Protein AF-A0A016SXH5-F1 (afdb_monomer_lite)

Structure (mmCIF, N/CA/C/O backbone):
data_AF-A0A016SXH5-F1
#
_entry.id   AF-A0A016SXH5-F1
#
loop_
_atom_site.group_PDB
_atom_site.id
_atom_site.type_symbol
_atom_site.label_atom_id
_atom_site.label_alt_id
_atom_site.label_comp_id
_atom_site.label_asym_id
_atom_site.label_entity_id
_atom_site.label_seq_id
_atom_site.pdbx_PDB_ins_code
_atom_site.Cartn_x
_atom_site.Cartn_y
_atom_site.Cartn_z
_atom_site.occupancy
_atom_site.B_iso_or_equiv
_atom_site.auth_seq_id
_atom_site.auth_comp_id
_atom_site.auth_asym_id
_atom_site.auth_atom_id
_atom_site.pdbx_PDB_model_num
ATOM 1 N N . MET A 1 1 ? -39.823 42.880 -5.222 1.00 51.50 1 MET A N 1
ATOM 2 C CA . MET A 1 1 ? -39.124 42.089 -6.255 1.00 51.50 1 MET A CA 1
ATOM 3 C C . MET A 1 1 ? -37.707 42.621 -6.318 1.00 51.50 1 MET A C 1
ATOM 5 O O . MET A 1 1 ? -37.502 43.706 -6.840 1.00 51.50 1 MET A O 1
ATOM 9 N N . VAL A 1 2 ? -36.783 41.955 -5.628 1.00 48.25 2 VAL A N 1
ATOM 10 C CA . VAL A 1 2 ? -35.415 42.443 -5.416 1.00 48.25 2 VAL A CA 1
ATOM 11 C C . VAL A 1 2 ? -34.503 41.554 -6.254 1.00 48.25 2 VAL A C 1
ATOM 13 O O . VAL A 1 2 ? -34.402 40.357 -5.997 1.00 48.25 2 VAL A O 1
ATOM 16 N N . LEU A 1 3 ? -33.955 42.125 -7.325 1.00 51.50 3 LEU A N 1
ATOM 17 C CA . LEU A 1 3 ? -32.991 41.490 -8.219 1.00 51.50 3 LEU A CA 1
ATOM 18 C C . LEU A 1 3 ? -31.615 41.554 -7.555 1.00 51.50 3 LEU A C 1
ATOM 20 O O . LEU A 1 3 ? -31.036 42.632 -7.456 1.00 51.50 3 LEU A O 1
ATOM 24 N N . SER A 1 4 ? -31.106 40.406 -7.119 1.00 52.72 4 SER A N 1
ATOM 25 C CA . SER A 1 4 ? -29.731 40.265 -6.640 1.00 52.72 4 SER A CA 1
ATOM 26 C C . SER A 1 4 ? -28.987 39.317 -7.574 1.00 52.72 4 SER A C 1
ATOM 28 O O . SER A 1 4 ? -29.157 38.102 -7.520 1.00 52.72 4 SER A O 1
ATOM 30 N N . THR A 1 5 ? -28.186 39.893 -8.464 1.00 68.25 5 THR A N 1
ATOM 31 C CA . THR A 1 5 ? -27.152 39.199 -9.238 1.00 68.25 5 THR A CA 1
ATOM 32 C C . THR A 1 5 ? -25.987 38.803 -8.323 1.00 68.25 5 THR A C 1
ATOM 34 O O . THR A 1 5 ? -25.584 39.628 -7.499 1.00 68.25 5 THR A O 1
ATOM 37 N N . PRO A 1 6 ? -25.398 37.603 -8.458 1.00 66.19 6 PRO A N 1
ATOM 38 C CA . PRO A 1 6 ? -24.152 37.270 -7.775 1.00 66.19 6 PRO A CA 1
ATOM 39 C C . PRO A 1 6 ? -22.923 37.851 -8.509 1.00 66.19 6 PRO A C 1
ATOM 41 O O . PRO A 1 6 ? -22.950 37.978 -9.735 1.00 66.19 6 PRO A O 1
ATOM 44 N N . PRO A 1 7 ? -21.843 38.199 -7.783 1.00 57.19 7 PRO A N 1
ATOM 45 C CA . PRO A 1 7 ? -20.622 38.747 -8.365 1.00 57.19 7 PRO A CA 1
ATOM 46 C C . PRO A 1 7 ? -19.736 37.670 -9.009 1.00 57.19 7 PRO A C 1
ATOM 48 O O . PRO A 1 7 ? -19.531 36.585 -8.462 1.00 57.19 7 PRO A O 1
ATOM 51 N N . THR A 1 8 ? -19.179 38.024 -10.166 1.00 53.69 8 THR A N 1
ATOM 52 C CA . THR A 1 8 ? -18.121 37.320 -10.897 1.00 53.69 8 THR A CA 1
ATOM 53 C C . THR A 1 8 ? -16.857 37.232 -10.03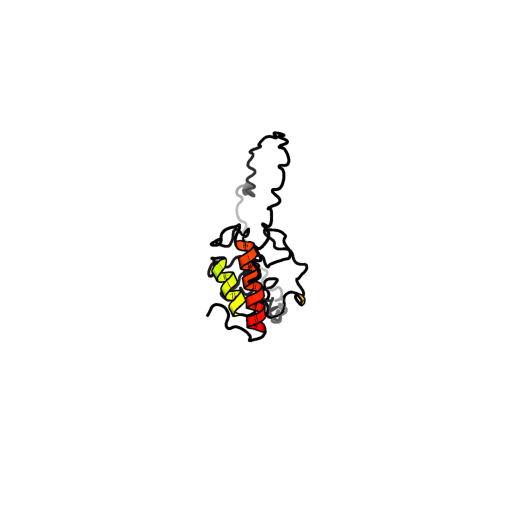8 1.00 53.69 8 THR A C 1
ATOM 55 O O . THR A 1 8 ? -16.232 38.247 -9.743 1.00 53.69 8 THR A O 1
ATOM 58 N N . GLY A 1 9 ? -16.493 36.021 -9.615 1.00 41.69 9 GLY A N 1
ATOM 59 C CA . GLY A 1 9 ? -15.219 35.741 -8.956 1.00 41.69 9 GLY A CA 1
ATOM 60 C C . GLY A 1 9 ? -14.122 35.551 -9.996 1.00 41.69 9 GLY A C 1
ATOM 61 O O . GLY A 1 9 ? -14.139 34.580 -10.751 1.00 41.69 9 GLY A O 1
ATOM 62 N N . GLU A 1 10 ? -13.200 36.503 -10.051 1.00 43.38 10 GLU A N 1
ATOM 63 C CA . GLU A 1 10 ? -12.081 36.529 -10.985 1.00 43.38 10 GLU A CA 1
ATOM 64 C C . GLU A 1 10 ? -10.983 35.531 -10.587 1.00 43.38 10 GLU A C 1
ATOM 66 O O . GLU A 1 10 ? -10.665 35.340 -9.413 1.00 43.38 10 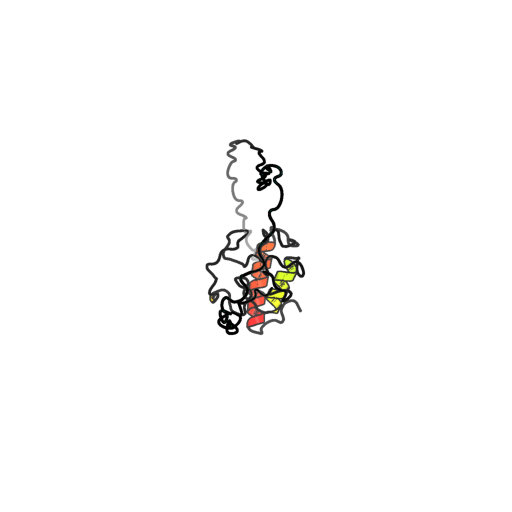GLU A O 1
ATOM 71 N N . ILE A 1 11 ? -10.419 34.878 -11.600 1.00 59.19 11 ILE A N 1
ATOM 72 C CA . ILE A 1 11 ? -9.350 33.883 -11.514 1.00 59.19 11 ILE A CA 1
ATOM 73 C C . ILE A 1 11 ? -8.006 34.620 -11.412 1.00 59.19 11 ILE A C 1
ATOM 75 O O . ILE A 1 11 ? -7.669 35.356 -12.342 1.00 59.19 11 ILE A O 1
ATOM 79 N N . PRO A 1 12 ? -7.172 34.404 -10.380 1.00 46.31 12 PRO A N 1
ATOM 80 C CA . PRO A 1 12 ? -5.782 34.829 -10.448 1.00 46.31 12 PRO A CA 1
ATOM 81 C C . PRO A 1 12 ? -4.945 33.787 -11.205 1.00 46.31 12 PRO A C 1
ATOM 83 O O . PRO A 1 12 ? -4.484 32.787 -10.654 1.00 46.31 12 PRO A O 1
ATOM 86 N N . SER A 1 13 ? -4.737 34.059 -12.494 1.00 42.94 13 SER A N 1
ATOM 87 C CA . SER A 1 13 ? -3.704 33.445 -13.331 1.00 42.94 13 SER A CA 1
ATOM 88 C C . SER A 1 13 ? -2.316 33.769 -12.772 1.00 42.94 13 SER A C 1
ATOM 90 O O . SER A 1 13 ? -1.961 34.933 -12.591 1.00 42.94 13 SER A O 1
ATOM 92 N N . SER A 1 14 ? -1.516 32.740 -12.495 1.00 49.44 14 SER A N 1
ATOM 93 C CA . SER A 1 14 ? -0.119 32.892 -12.077 1.00 49.44 14 SER A CA 1
ATOM 94 C C . SER A 1 14 ? 0.759 33.361 -13.246 1.00 49.44 14 SER A C 1
ATOM 96 O O . SER A 1 14 ? 0.662 32.780 -14.329 1.00 49.44 14 SER A O 1
ATOM 98 N N . PRO A 1 15 ? 1.649 34.353 -13.063 1.00 48.19 15 PRO A N 1
ATOM 99 C CA . PRO A 1 15 ? 2.659 34.663 -14.060 1.00 48.19 15 PRO A CA 1
ATOM 100 C C . PRO A 1 15 ? 3.836 33.680 -14.006 1.00 48.19 15 PRO A C 1
ATOM 102 O O . PRO A 1 15 ? 4.356 33.304 -12.956 1.00 48.19 15 PRO A O 1
ATOM 105 N N . THR A 1 16 ? 4.222 33.299 -15.215 1.00 42.91 16 THR A N 1
ATOM 106 C CA . THR A 1 16 ? 5.361 32.497 -15.655 1.00 42.91 16 THR A CA 1
ATOM 107 C C . THR A 1 16 ? 6.682 32.914 -15.010 1.00 42.91 16 THR A C 1
ATOM 109 O O . THR A 1 16 ? 7.024 34.097 -15.025 1.00 42.91 16 THR A O 1
ATOM 112 N N . SER A 1 17 ? 7.464 31.944 -14.527 1.00 40.88 17 SER A N 1
ATOM 113 C CA . SER A 1 17 ? 8.868 32.163 -14.172 1.00 40.88 17 SER A CA 1
ATOM 114 C C . SER A 1 17 ? 9.781 31.529 -15.214 1.00 40.88 17 SER A C 1
ATOM 116 O O . SER A 1 17 ? 9.589 30.387 -15.633 1.00 40.88 17 SER A O 1
ATOM 118 N N . SER A 1 18 ? 10.718 32.351 -15.662 1.00 44.09 18 SER A N 1
ATOM 119 C CA . SER A 1 18 ? 11.542 32.190 -16.844 1.00 44.09 18 SER A CA 1
ATOM 120 C C . SER A 1 18 ? 12.550 31.051 -16.751 1.00 44.09 18 SER A C 1
ATOM 122 O O . SER A 1 18 ? 13.153 30.777 -15.716 1.00 44.09 18 SER A O 1
ATOM 124 N N . VAL A 1 19 ? 12.741 30.448 -17.919 1.00 40.69 19 VAL A N 1
ATOM 125 C CA . VAL A 1 19 ? 13.765 29.478 -18.291 1.00 40.69 19 VAL A CA 1
ATOM 126 C C . VAL A 1 19 ? 15.162 30.034 -18.009 1.00 40.69 19 VAL A C 1
ATOM 128 O O . VAL A 1 19 ? 15.508 31.119 -18.473 1.00 40.69 19 VAL A O 1
ATOM 131 N N . VAL A 1 20 ? 15.980 29.249 -17.309 1.00 38.22 20 VAL A N 1
ATOM 132 C CA . VAL A 1 20 ? 17.440 29.354 -17.358 1.00 38.22 20 VAL A CA 1
ATOM 133 C C . VAL A 1 20 ? 17.957 27.996 -17.826 1.00 38.22 20 VAL A C 1
ATOM 135 O O . VAL A 1 20 ? 17.932 27.018 -17.081 1.00 38.22 20 VAL A O 1
ATOM 138 N N . GLU A 1 21 ? 18.365 27.935 -19.093 1.00 37.25 21 GLU A N 1
ATOM 139 C CA . GLU A 1 21 ? 19.144 26.831 -19.651 1.00 37.25 21 GLU A CA 1
ATOM 140 C C . GLU A 1 21 ? 20.569 26.864 -19.094 1.00 37.25 21 GLU A C 1
ATOM 142 O O . GLU A 1 21 ? 21.238 27.896 -19.158 1.00 37.25 21 GLU A O 1
ATOM 147 N N . VAL A 1 22 ? 21.064 25.713 -18.634 1.00 39.34 22 VAL A N 1
ATOM 148 C CA . VAL A 1 22 ? 22.502 25.415 -18.603 1.00 39.34 22 VAL A CA 1
ATOM 149 C C . VAL A 1 22 ? 22.702 23.949 -19.024 1.00 39.34 22 VAL A C 1
ATOM 151 O O . VAL A 1 22 ? 22.090 23.064 -18.419 1.00 39.34 22 VAL A O 1
ATOM 154 N N . PRO A 1 23 ? 23.540 23.660 -20.038 1.00 44.19 23 PRO A N 1
ATOM 155 C CA . PRO A 1 23 ? 23.737 22.317 -20.575 1.00 44.19 23 PRO A CA 1
ATOM 156 C C . PRO A 1 23 ? 24.911 21.615 -19.883 1.00 44.19 23 PRO A C 1
ATOM 158 O O . PRO A 1 23 ? 26.017 22.148 -19.871 1.00 44.19 23 PRO A O 1
ATOM 161 N N . VAL A 1 24 ? 24.724 20.393 -19.369 1.00 36.94 24 VAL A N 1
ATOM 162 C CA . VAL A 1 24 ? 25.848 19.553 -18.909 1.00 36.94 24 VAL A CA 1
ATOM 163 C C . VAL A 1 24 ? 25.610 18.070 -19.220 1.00 36.94 24 VAL A C 1
ATOM 165 O O . VAL A 1 24 ? 24.906 17.353 -18.520 1.00 36.94 24 VAL A O 1
ATOM 168 N N . GLN A 1 25 ? 26.201 17.671 -20.345 1.00 35.81 25 GLN A N 1
ATOM 169 C CA . GLN A 1 25 ? 27.018 16.478 -20.608 1.00 35.81 25 GLN A CA 1
ATOM 170 C C . GLN A 1 25 ? 26.711 15.134 -19.909 1.00 35.81 25 GLN A C 1
ATOM 172 O O . GLN A 1 25 ? 26.811 14.952 -18.699 1.00 35.81 25 GLN A O 1
ATOM 177 N N . ARG A 1 26 ? 26.492 14.146 -20.783 1.00 43.47 26 ARG A N 1
ATOM 178 C CA . ARG A 1 26 ? 26.492 12.691 -20.585 1.00 43.47 26 ARG A CA 1
ATOM 179 C C . ARG A 1 26 ? 27.876 12.188 -20.139 1.00 43.47 26 ARG A C 1
ATOM 181 O O . ARG A 1 26 ? 28.879 12.640 -20.689 1.00 43.47 26 ARG A O 1
ATOM 188 N N . PRO A 1 27 ? 27.928 11.175 -19.262 1.00 42.69 27 PRO A N 1
ATOM 189 C CA . PRO A 1 27 ? 28.852 10.075 -19.509 1.00 42.69 27 PRO A CA 1
ATOM 190 C C . PRO A 1 27 ? 28.199 8.706 -19.286 1.00 42.69 27 PRO A C 1
ATOM 192 O O . PRO A 1 27 ? 27.733 8.340 -18.210 1.00 42.69 27 PRO A O 1
ATOM 195 N N . GLU A 1 28 ? 28.199 7.952 -20.372 1.00 40.28 28 GLU A N 1
ATOM 196 C CA . GLU A 1 28 ? 28.442 6.518 -20.408 1.00 40.28 28 GLU A CA 1
ATOM 197 C C . GLU A 1 28 ? 29.743 6.161 -19.662 1.00 40.28 28 GLU A C 1
ATOM 199 O O . GLU A 1 28 ? 30.777 6.746 -19.950 1.00 40.28 28 GLU A O 1
ATOM 204 N N . ASP A 1 29 ? 29.703 5.230 -18.702 1.00 33.75 29 ASP A N 1
ATOM 205 C CA . ASP A 1 29 ? 30.565 4.043 -18.746 1.00 33.75 29 ASP A CA 1
ATOM 206 C C . ASP A 1 29 ? 30.148 2.974 -17.719 1.00 33.75 29 ASP A C 1
ATOM 208 O O . ASP A 1 29 ? 29.612 3.216 -16.636 1.00 33.75 29 ASP A O 1
ATOM 212 N N . ARG A 1 30 ? 30.373 1.748 -18.161 1.00 38.62 30 ARG A N 1
ATOM 213 C CA . ARG A 1 30 ? 29.921 0.448 -17.699 1.00 38.62 30 ARG A CA 1
ATOM 214 C C . ARG A 1 30 ? 30.994 -0.161 -16.799 1.00 38.62 30 ARG A C 1
ATOM 216 O O . ARG A 1 30 ? 32.019 -0.613 -17.287 1.00 38.62 30 ARG A O 1
ATOM 223 N N . ALA A 1 31 ? 30.713 -0.323 -15.508 1.00 31.62 31 ALA A N 1
ATOM 224 C CA . ALA A 1 31 ? 31.566 -1.112 -14.615 1.00 31.62 31 ALA A CA 1
ATOM 225 C C . ALA A 1 31 ? 30.830 -2.353 -14.090 1.00 31.62 31 ALA A C 1
ATOM 227 O O . ALA A 1 31 ? 30.236 -2.365 -13.012 1.00 31.62 31 ALA A O 1
ATOM 228 N N . VAL A 1 32 ? 30.905 -3.426 -14.880 1.00 36.69 32 VAL A N 1
ATOM 229 C CA . VAL A 1 32 ? 30.616 -4.802 -14.462 1.00 36.69 32 VAL A CA 1
ATOM 230 C C . VAL A 1 32 ? 31.741 -5.258 -13.529 1.00 36.69 32 VAL A C 1
ATOM 232 O O . VAL A 1 32 ? 32.891 -5.354 -13.947 1.00 36.69 32 VAL A O 1
ATOM 235 N N . ARG A 1 33 ? 31.425 -5.564 -12.266 1.00 37.31 33 ARG A N 1
ATOM 236 C CA . ARG A 1 33 ? 32.340 -6.272 -11.355 1.00 37.31 33 ARG A CA 1
ATOM 237 C C . ARG A 1 33 ? 31.970 -7.752 -11.312 1.00 37.31 33 ARG A C 1
ATOM 239 O O . ARG A 1 33 ? 31.124 -8.170 -10.531 1.00 37.31 33 ARG A O 1
ATOM 246 N N . THR A 1 34 ? 32.614 -8.538 -12.166 1.00 33.97 34 THR A N 1
ATOM 247 C CA . THR A 1 34 ? 32.670 -10.005 -12.083 1.00 33.97 34 THR A CA 1
ATOM 248 C C . THR A 1 34 ? 33.834 -10.421 -11.187 1.00 33.97 34 THR A C 1
ATOM 250 O O . THR A 1 34 ? 34.965 -9.991 -11.405 1.00 33.97 34 THR A O 1
ATOM 253 N N . SER A 1 35 ? 33.555 -11.247 -10.178 1.00 34.59 35 SER A N 1
ATOM 254 C CA . SER A 1 35 ? 34.531 -11.707 -9.188 1.00 34.59 35 SER A CA 1
ATOM 255 C C . SER A 1 35 ? 35.180 -13.038 -9.591 1.00 34.59 35 SER A C 1
ATOM 257 O O . SER A 1 35 ? 34.484 -14.004 -9.885 1.00 34.59 35 SER A O 1
ATOM 259 N N . ALA A 1 36 ? 36.517 -13.027 -9.554 1.00 34.41 36 ALA A N 1
ATOM 260 C CA . ALA A 1 36 ? 37.469 -14.107 -9.267 1.00 34.41 36 ALA A CA 1
ATOM 261 C C . ALA A 1 36 ? 37.442 -15.409 -10.101 1.00 34.41 36 ALA A C 1
ATOM 263 O O . ALA A 1 36 ? 36.740 -16.373 -9.799 1.00 34.41 36 ALA A O 1
ATOM 264 N N . LYS A 1 37 ? 38.363 -15.472 -11.077 1.00 37.53 37 LYS A N 1
ATOM 265 C CA . LYS A 1 37 ? 38.901 -16.712 -11.656 1.00 37.53 37 LYS A CA 1
ATOM 266 C C . LYS A 1 37 ? 39.914 -17.360 -10.704 1.00 37.53 37 LYS A C 1
ATOM 268 O O . LYS A 1 37 ? 40.788 -16.691 -10.161 1.00 37.53 37 LYS A O 1
ATOM 273 N N . GLN A 1 38 ? 39.777 -18.675 -10.578 1.00 39.41 38 GLN A N 1
ATOM 274 C CA . GLN A 1 38 ? 40.662 -19.625 -9.910 1.00 39.41 38 GLN A CA 1
ATOM 275 C C . GLN A 1 38 ? 42.077 -19.593 -10.504 1.00 39.41 38 GLN A C 1
ATOM 277 O O . GLN A 1 38 ? 42.232 -19.588 -11.727 1.00 39.41 38 GLN A O 1
ATOM 282 N N . GLN A 1 39 ? 43.096 -19.617 -9.642 1.00 36.94 39 GLN A N 1
ATOM 283 C CA . GLN A 1 39 ? 44.492 -19.756 -10.045 1.00 36.94 39 GLN A CA 1
ATOM 284 C C . GLN A 1 39 ? 45.013 -21.156 -9.706 1.00 36.94 39 GLN A C 1
ATOM 286 O O . GLN A 1 39 ? 44.978 -21.613 -8.566 1.00 36.94 39 GLN A O 1
ATOM 291 N N . LEU A 1 40 ? 45.454 -21.806 -10.778 1.00 37.12 40 LEU A N 1
ATOM 292 C CA . LEU A 1 40 ? 46.088 -23.107 -10.911 1.00 37.12 40 LEU A CA 1
ATOM 293 C C . LEU A 1 40 ? 47.438 -23.131 -10.166 1.00 37.12 40 LEU A C 1
ATOM 295 O O . LEU A 1 40 ? 48.255 -22.233 -10.370 1.00 37.12 40 LEU A O 1
ATOM 299 N N . VAL A 1 41 ? 47.695 -24.161 -9.355 1.00 39.31 41 VAL A N 1
ATOM 300 C CA . VAL A 1 41 ? 49.019 -24.430 -8.765 1.00 39.31 41 VAL A CA 1
ATOM 301 C C . VAL A 1 41 ? 49.530 -25.762 -9.311 1.00 39.31 41 VAL A C 1
ATOM 303 O O . VAL A 1 41 ? 48.803 -26.754 -9.341 1.00 39.31 41 VAL A O 1
ATOM 306 N N . ALA A 1 42 ? 50.764 -25.737 -9.809 1.00 32.56 42 ALA A N 1
ATOM 307 C CA . ALA A 1 42 ? 51.436 -26.814 -10.521 1.00 32.56 42 ALA A CA 1
ATOM 308 C C . ALA A 1 42 ? 51.829 -28.005 -9.622 1.00 32.56 42 ALA A C 1
ATOM 310 O O . ALA A 1 42 ? 52.138 -27.841 -8.442 1.00 32.56 42 ALA A O 1
ATOM 311 N N . ARG A 1 43 ? 51.852 -29.197 -10.234 1.00 41.97 43 ARG A N 1
ATOM 312 C CA . ARG A 1 43 ? 52.409 -30.459 -9.712 1.00 41.97 43 ARG A CA 1
ATOM 313 C C . ARG A 1 43 ? 53.944 -30.456 -9.772 1.00 41.97 43 ARG A C 1
ATOM 315 O O . ARG A 1 43 ? 54.496 -29.912 -10.727 1.00 41.97 43 ARG A O 1
ATOM 322 N N . PRO A 1 44 ? 54.609 -31.185 -8.864 1.00 41.72 44 PRO A N 1
ATOM 323 C CA . PRO A 1 44 ? 55.853 -31.884 -9.174 1.00 41.72 44 PRO A CA 1
ATOM 324 C C . PRO A 1 44 ? 55.658 -33.411 -9.193 1.00 41.72 44 PRO A C 1
ATOM 326 O O . PRO A 1 44 ? 54.738 -33.951 -8.579 1.00 41.72 44 PRO A O 1
ATOM 329 N N . GLU A 1 45 ? 56.530 -34.069 -9.950 1.00 41.47 45 GLU A N 1
ATOM 330 C CA . GLU A 1 45 ? 56.465 -35.458 -10.415 1.00 41.47 45 GLU A CA 1
ATOM 331 C C . GLU A 1 45 ? 57.077 -36.490 -9.436 1.00 41.47 45 GLU A C 1
ATOM 333 O O . GLU A 1 45 ? 57.934 -36.167 -8.616 1.00 41.47 45 GLU A O 1
ATOM 338 N N . ASP A 1 46 ? 56.589 -37.726 -9.592 1.00 47.59 46 ASP A N 1
ATOM 339 C CA . ASP A 1 46 ? 57.035 -39.085 -9.227 1.00 47.59 46 ASP A CA 1
ATOM 340 C C . ASP A 1 46 ? 58.253 -39.377 -8.316 1.00 47.59 46 ASP A C 1
ATOM 342 O O . ASP A 1 46 ? 59.404 -39.055 -8.607 1.00 47.59 46 ASP A O 1
ATOM 346 N N . GLY A 1 47 ? 57.993 -40.207 -7.292 1.00 46.25 47 GLY A N 1
ATOM 347 C CA . GLY A 1 47 ? 58.971 -41.050 -6.591 1.00 46.25 47 GLY A CA 1
ATOM 348 C C . GLY A 1 47 ? 58.288 -42.289 -5.964 1.00 46.25 47 GLY A C 1
ATOM 349 O O . GLY A 1 47 ? 57.136 -42.185 -5.538 1.00 46.25 47 GLY A O 1
ATOM 350 N N . PRO A 1 48 ? 58.948 -43.468 -5.907 1.00 52.50 48 PRO A N 1
ATOM 351 C CA . PRO A 1 48 ? 58.294 -44.762 -5.657 1.00 52.50 48 PRO A CA 1
ATOM 352 C C . PRO A 1 48 ? 57.851 -44.966 -4.191 1.00 52.50 48 PRO A C 1
ATOM 354 O O . PRO A 1 48 ? 58.497 -44.443 -3.275 1.00 52.50 48 PRO A O 1
ATOM 357 N N . PRO A 1 49 ? 56.789 -45.760 -3.923 1.00 52.81 49 PRO A N 1
ATOM 358 C CA . PRO A 1 49 ? 56.243 -45.907 -2.580 1.00 52.81 49 PRO A CA 1
ATOM 359 C C . PRO A 1 49 ? 57.104 -46.857 -1.736 1.00 52.81 49 PRO A C 1
ATOM 361 O O . PRO A 1 49 ? 57.431 -47.967 -2.153 1.00 52.81 49 PRO A O 1
ATOM 364 N N . LYS A 1 50 ? 57.449 -46.437 -0.515 1.00 52.31 50 LYS A N 1
ATOM 365 C CA . LYS A 1 50 ? 58.042 -47.314 0.509 1.00 52.31 50 LYS A CA 1
ATOM 366 C C . LYS A 1 50 ? 56.920 -48.020 1.291 1.00 52.31 50 LYS A C 1
ATOM 368 O O . LYS A 1 50 ? 55.939 -47.358 1.631 1.00 52.31 50 LYS A O 1
ATOM 373 N N . PRO A 1 51 ? 57.039 -49.325 1.598 1.00 49.31 51 PRO A N 1
ATOM 374 C CA . PRO A 1 51 ? 56.014 -50.057 2.336 1.00 49.31 51 PRO A CA 1
ATOM 375 C C . PRO A 1 51 ? 55.953 -49.614 3.805 1.00 49.31 51 PRO A C 1
ATOM 377 O O . PRO A 1 51 ? 56.974 -49.360 4.443 1.00 49.31 51 PRO A O 1
ATOM 380 N N . ILE A 1 52 ? 54.730 -49.521 4.323 1.00 56.22 52 ILE A N 1
ATOM 381 C CA . ILE A 1 52 ? 54.401 -49.082 5.682 1.00 56.22 52 ILE A CA 1
ATOM 382 C C . ILE A 1 52 ? 54.544 -50.286 6.635 1.00 56.22 52 ILE A C 1
ATOM 384 O O . ILE A 1 52 ? 53.900 -51.308 6.390 1.00 56.22 52 ILE A O 1
ATOM 388 N N . PRO A 1 53 ? 55.338 -50.211 7.719 1.00 41.03 53 PRO A N 1
ATOM 389 C CA . PRO A 1 53 ? 55.353 -51.250 8.751 1.00 41.03 53 PRO A CA 1
ATOM 390 C C . PRO A 1 53 ? 54.033 -51.289 9.545 1.00 41.03 53 PRO A C 1
ATOM 392 O O . PRO A 1 53 ? 53.551 -50.259 10.012 1.00 41.03 53 PRO A O 1
ATOM 395 N N . LEU A 1 54 ? 53.466 -52.488 9.721 1.00 53.94 54 LEU A N 1
ATOM 396 C CA . LEU A 1 54 ? 52.144 -52.777 10.314 1.00 53.94 54 LEU A CA 1
ATOM 397 C C . LEU A 1 54 ? 52.092 -52.687 11.860 1.00 53.94 54 LEU A C 1
ATOM 399 O O . LEU A 1 54 ? 51.157 -53.176 12.490 1.00 53.94 54 LEU A O 1
ATOM 403 N N . GLU A 1 55 ? 53.057 -52.049 12.513 1.00 56.03 55 GLU A N 1
ATOM 404 C CA . GLU A 1 55 ? 53.162 -52.062 13.978 1.00 56.03 55 GLU A CA 1
ATOM 405 C C . GLU A 1 55 ? 52.995 -50.673 14.590 1.00 56.03 55 GLU A C 1
ATOM 407 O O . GLU A 1 55 ? 53.963 -50.004 14.946 1.00 56.03 55 GLU A O 1
ATOM 412 N N . ARG A 1 56 ? 51.733 -50.249 14.738 1.00 46.78 56 ARG A N 1
ATOM 413 C CA . ARG A 1 56 ? 51.249 -49.490 15.910 1.00 46.78 56 ARG A CA 1
ATOM 414 C C . ARG A 1 56 ? 49.737 -49.328 15.886 1.00 46.78 56 ARG A C 1
ATOM 416 O O . ARG A 1 56 ? 49.166 -48.248 15.789 1.00 46.78 56 ARG A O 1
ATOM 423 N N . GLN A 1 57 ? 49.088 -50.477 15.991 1.00 53.56 57 GLN A N 1
ATOM 424 C CA . GLN A 1 57 ? 47.771 -50.580 16.605 1.00 53.56 57 GLN A CA 1
ATOM 425 C C . GLN A 1 57 ? 47.920 -50.173 18.090 1.00 53.56 57 GLN A C 1
ATOM 427 O O . GLN A 1 57 ? 49.021 -50.269 18.613 1.00 53.56 57 GLN A O 1
ATOM 432 N N . TRP A 1 58 ? 46.843 -49.704 18.728 1.00 48.31 58 TRP A N 1
ATOM 433 C CA . TRP A 1 58 ? 46.707 -49.258 20.134 1.00 48.31 58 TRP A CA 1
ATOM 434 C C . TRP A 1 58 ? 47.319 -47.894 20.543 1.00 48.31 58 TRP A C 1
ATOM 436 O O . TRP A 1 58 ? 48.319 -47.796 21.245 1.00 48.31 58 TRP A O 1
ATOM 446 N N . ALA A 1 59 ? 46.605 -46.806 20.226 1.00 47.75 59 ALA A N 1
ATOM 447 C CA . ALA A 1 59 ? 46.658 -45.566 21.008 1.00 47.75 59 ALA A CA 1
ATOM 448 C C . ALA A 1 59 ? 45.244 -44.971 21.177 1.00 47.75 59 ALA A C 1
ATOM 450 O O . ALA A 1 59 ? 44.761 -44.210 20.349 1.00 47.75 59 ALA A O 1
ATOM 451 N N . VAL A 1 60 ? 44.596 -45.403 22.263 1.00 49.94 60 VAL A N 1
ATOM 452 C CA . VAL A 1 60 ? 43.611 -44.695 23.103 1.00 49.94 60 VAL A CA 1
ATOM 453 C C . VAL A 1 60 ? 42.474 -43.945 22.390 1.00 49.94 60 VAL A C 1
ATOM 455 O O . VAL A 1 60 ? 42.614 -42.811 21.936 1.00 49.94 60 VAL A O 1
ATOM 458 N N . ALA A 1 61 ? 41.286 -44.555 22.426 1.00 48.53 61 ALA A N 1
ATOM 459 C CA . ALA A 1 61 ? 40.014 -43.895 22.167 1.00 48.53 61 ALA A CA 1
ATOM 460 C C . ALA A 1 61 ? 39.858 -42.660 23.071 1.00 48.53 61 ALA A C 1
ATOM 462 O O . ALA A 1 61 ? 39.706 -42.773 24.287 1.00 48.53 61 ALA A O 1
ATOM 463 N N . ARG A 1 62 ? 39.886 -41.470 22.469 1.00 50.88 62 ARG A N 1
ATOM 464 C CA . ARG A 1 62 ? 39.478 -40.229 23.127 1.00 50.88 62 ARG A CA 1
ATOM 465 C C . ARG A 1 62 ? 37.945 -40.190 23.115 1.00 50.88 62 ARG A C 1
ATOM 467 O O . ARG A 1 62 ? 37.385 -40.129 22.020 1.00 50.88 62 ARG A O 1
ATOM 474 N N . PRO A 1 63 ? 37.244 -40.229 24.262 1.00 46.22 63 PRO A N 1
ATOM 475 C CA . PRO A 1 63 ? 35.802 -40.030 24.259 1.00 46.22 63 PRO A CA 1
ATOM 476 C C . PRO A 1 63 ? 35.509 -38.623 23.726 1.00 46.22 63 PRO A C 1
ATOM 478 O O . PRO A 1 63 ? 35.974 -37.626 24.282 1.00 46.22 63 PRO A O 1
ATOM 481 N N . GLN A 1 64 ? 34.785 -38.544 22.606 1.00 54.34 64 GLN A N 1
ATOM 482 C CA . GLN A 1 64 ? 34.186 -37.289 22.163 1.00 54.34 64 GLN A CA 1
ATOM 483 C C . GLN A 1 64 ? 33.218 -36.830 23.261 1.00 54.34 64 GLN A C 1
ATOM 485 O O . GLN A 1 64 ? 32.345 -37.611 23.645 1.00 54.34 64 GLN A O 1
ATOM 490 N N . PRO A 1 65 ? 33.323 -35.590 23.769 1.00 48.94 65 PRO A N 1
ATOM 491 C CA . PRO A 1 65 ? 32.235 -35.024 24.541 1.00 48.94 65 PRO A CA 1
ATOM 492 C C . PRO A 1 65 ? 31.012 -34.972 23.627 1.00 48.94 65 PRO A C 1
ATOM 494 O O . PRO A 1 65 ? 31.046 -34.334 22.572 1.00 48.94 65 PRO A O 1
ATOM 497 N N . GLN A 1 66 ? 29.961 -35.697 24.015 1.00 57.81 66 GLN A N 1
ATOM 498 C CA . GLN A 1 66 ? 28.659 -35.633 23.367 1.00 57.81 66 GLN A CA 1
ATOM 499 C C . GLN A 1 66 ? 28.251 -34.162 23.295 1.00 57.81 66 GLN A C 1
ATOM 501 O O . GLN A 1 66 ? 28.097 -33.501 24.322 1.00 57.81 66 GLN A O 1
ATOM 506 N N . GLN A 1 67 ? 28.124 -33.638 22.078 1.00 55.28 67 GLN A N 1
ATOM 507 C CA . GLN A 1 67 ? 27.513 -32.338 21.869 1.00 55.28 67 GLN A CA 1
ATOM 508 C C . GLN A 1 67 ? 26.061 -32.466 22.321 1.00 55.28 67 GLN A C 1
ATOM 510 O O . GLN A 1 67 ? 25.249 -33.111 21.659 1.00 55.28 67 GLN A O 1
ATOM 515 N N . SER A 1 68 ? 25.755 -31.900 23.488 1.00 56.19 68 SER A N 1
ATOM 516 C CA . SER A 1 68 ? 24.386 -31.693 23.943 1.00 56.19 68 SER A CA 1
ATOM 517 C C . SER A 1 68 ? 23.576 -31.069 22.801 1.00 56.19 68 SER A C 1
ATOM 519 O O . SER A 1 68 ? 24.109 -30.171 22.138 1.00 56.19 68 SER A O 1
ATOM 521 N N . PRO A 1 69 ? 22.318 -31.488 22.557 1.00 55.81 69 PRO A N 1
ATOM 522 C CA . PRO A 1 69 ? 21.457 -30.811 21.600 1.00 55.81 69 PRO A CA 1
ATOM 523 C C . PRO A 1 69 ? 21.371 -29.341 22.009 1.00 55.81 69 PRO A C 1
ATOM 525 O O . PRO A 1 69 ? 20.783 -29.001 23.035 1.00 55.81 69 PRO A O 1
ATOM 528 N N . GLN A 1 70 ? 22.031 -28.469 21.251 1.00 59.56 70 GLN A N 1
ATOM 529 C CA . GLN A 1 70 ? 21.862 -27.035 21.416 1.00 59.56 70 GLN A CA 1
ATOM 530 C C . GLN A 1 70 ? 20.381 -26.744 21.145 1.00 59.56 70 GLN A C 1
ATOM 532 O O . GLN A 1 70 ? 19.851 -27.257 20.152 1.00 59.56 70 GLN A O 1
ATOM 537 N N . PRO A 1 71 ? 19.688 -25.959 21.988 1.00 53.44 71 PRO A N 1
ATOM 538 C CA . PRO A 1 71 ? 18.363 -25.484 21.635 1.00 53.44 71 PRO A CA 1
ATOM 539 C C . PRO A 1 71 ? 18.514 -24.722 20.320 1.00 53.44 71 PRO A C 1
ATOM 541 O O . PRO A 1 71 ? 19.263 -23.748 20.242 1.00 53.44 71 PRO A O 1
ATOM 544 N N . SER A 1 72 ? 17.871 -25.213 19.262 1.00 58.56 72 SER A N 1
ATOM 545 C CA . SER A 1 72 ? 17.827 -24.523 17.981 1.00 58.56 72 SER A CA 1
ATOM 546 C C . SER A 1 72 ? 17.317 -23.112 18.250 1.00 58.56 72 SER A C 1
ATOM 548 O O . SER A 1 72 ? 16.151 -22.964 18.623 1.00 58.56 72 SER A O 1
ATOM 550 N N . SER A 1 73 ? 18.182 -22.100 18.113 1.00 58.50 73 SER A N 1
ATOM 551 C CA . SER A 1 73 ? 17.751 -20.704 18.103 1.00 58.50 73 SER A CA 1
ATOM 552 C C . SER A 1 73 ? 16.654 -20.612 17.055 1.00 58.50 73 SER A C 1
ATOM 554 O O . SER A 1 73 ? 16.911 -20.773 15.858 1.00 58.50 73 SER A O 1
ATOM 556 N N . SER A 1 74 ? 15.406 -20.465 17.493 1.00 63.94 74 SER A N 1
ATOM 557 C CA . SER A 1 74 ? 14.291 -20.207 16.601 1.00 63.94 74 SER A CA 1
ATOM 558 C C . SER A 1 74 ? 14.422 -18.756 16.156 1.00 63.94 74 SER A C 1
ATOM 560 O O . SER A 1 74 ? 13.723 -17.878 16.662 1.00 63.94 74 SER A O 1
ATOM 562 N N . GLU A 1 75 ? 15.379 -18.496 15.262 1.00 66.06 75 GLU A N 1
ATOM 563 C CA . GLU A 1 75 ? 15.546 -17.190 14.643 1.00 66.06 75 GLU A CA 1
ATOM 564 C C . GLU A 1 75 ? 14.190 -16.767 14.064 1.00 66.06 75 GLU A C 1
ATOM 566 O O . GLU A 1 75 ? 13.533 -17.573 13.381 1.00 66.06 75 GLU A O 1
ATOM 571 N N . PRO A 1 76 ? 13.729 -15.535 14.344 1.00 64.12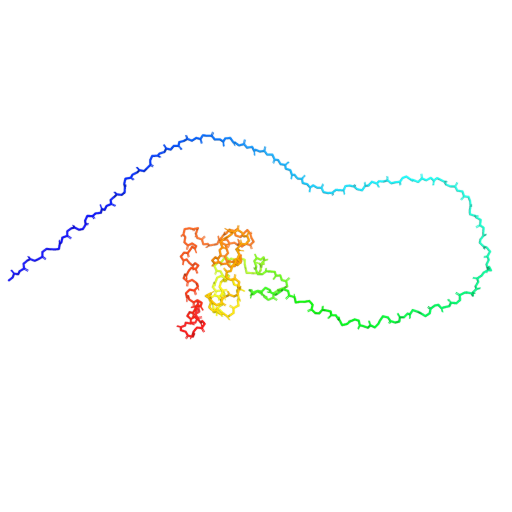 76 PRO A N 1
ATOM 572 C CA . PRO A 1 76 ? 12.445 -15.067 13.861 1.00 64.12 76 PRO A CA 1
ATOM 573 C C . PRO A 1 76 ? 12.451 -15.120 12.335 1.00 64.12 76 PRO A C 1
ATOM 575 O O . PRO A 1 76 ? 13.119 -14.346 11.649 1.00 64.12 76 PRO A O 1
ATOM 578 N N . THR A 1 77 ? 11.704 -16.076 11.789 1.00 78.19 77 THR A N 1
ATOM 579 C CA . THR A 1 77 ? 11.586 -16.234 10.346 1.00 78.19 77 THR A CA 1
ATOM 580 C C . THR A 1 77 ? 10.769 -15.065 9.810 1.00 78.19 77 THR A C 1
ATOM 582 O O . THR A 1 77 ? 9.628 -14.852 10.218 1.00 78.19 77 THR A O 1
ATOM 585 N N . VAL A 1 78 ? 11.346 -14.305 8.879 1.00 88.44 78 VAL A N 1
ATOM 586 C CA . VAL A 1 78 ? 10.621 -13.259 8.150 1.00 88.44 78 VAL A CA 1
ATOM 587 C C . VAL A 1 78 ? 9.444 -13.902 7.417 1.00 88.44 78 VAL A C 1
ATOM 589 O O . VAL A 1 78 ? 9.640 -14.769 6.564 1.00 88.44 78 VAL A O 1
ATOM 592 N N . MET A 1 79 ? 8.230 -13.460 7.743 1.00 94.38 79 MET A N 1
ATOM 593 C CA . MET A 1 79 ? 7.002 -13.864 7.062 1.00 94.38 79 MET A CA 1
ATOM 594 C C . MET A 1 79 ? 6.452 -12.701 6.240 1.00 94.38 79 MET A C 1
ATOM 596 O O . MET A 1 79 ? 6.284 -11.588 6.744 1.00 94.38 79 MET A O 1
ATOM 600 N N . CYS A 1 80 ? 6.157 -12.964 4.971 1.00 96.00 80 CYS A N 1
ATOM 601 C CA . CYS A 1 80 ? 5.520 -12.007 4.083 1.00 96.00 80 CYS A CA 1
ATOM 602 C C . CYS A 1 80 ? 4.104 -11.722 4.573 1.00 96.00 80 CYS A C 1
ATOM 604 O O . CYS A 1 80 ? 3.308 -12.640 4.757 1.00 96.00 80 CYS A O 1
ATOM 606 N N . HIS A 1 81 ? 3.752 -10.447 4.713 1.00 95.81 81 HIS A N 1
ATOM 607 C CA . HIS A 1 81 ? 2.407 -10.077 5.120 1.00 95.81 81 HIS A CA 1
ATOM 608 C C . HIS A 1 81 ? 1.387 -10.517 4.069 1.00 95.81 81 HIS A C 1
ATOM 610 O O . HIS A 1 81 ? 0.304 -10.950 4.433 1.00 95.81 81 HIS A O 1
ATOM 616 N N . PHE A 1 82 ? 1.690 -10.455 2.775 1.00 96.38 82 PHE A N 1
ATOM 617 C CA . PHE A 1 82 ? 0.690 -10.715 1.735 1.00 96.38 82 PHE A CA 1
ATOM 618 C C . PHE A 1 82 ? 0.366 -12.203 1.577 1.00 96.38 82 PHE A C 1
ATOM 620 O O . PHE A 1 82 ? -0.798 -12.576 1.686 1.00 96.38 82 PHE A O 1
ATOM 627 N N . CYS A 1 83 ? 1.384 -13.042 1.379 1.00 96.50 83 CYS A N 1
ATOM 628 C CA . CYS A 1 83 ? 1.216 -14.458 1.039 1.00 96.50 83 CYS A CA 1
ATOM 629 C C . CYS A 1 83 ? 1.675 -15.434 2.134 1.00 96.50 83 CYS A C 1
ATOM 631 O O . CYS A 1 83 ? 1.670 -16.638 1.905 1.00 96.50 83 CYS A O 1
ATOM 633 N N . ASN A 1 84 ? 2.115 -14.940 3.299 1.00 95.19 84 ASN A N 1
ATOM 634 C CA . ASN A 1 84 ? 2.652 -15.740 4.411 1.00 95.19 84 ASN A CA 1
ATOM 635 C C . ASN A 1 84 ? 3.893 -16.592 4.069 1.00 95.19 84 ASN A C 1
ATOM 637 O O . ASN A 1 84 ? 4.318 -17.420 4.872 1.00 95.19 84 ASN A O 1
ATOM 641 N N . GLY A 1 85 ? 4.511 -16.375 2.903 1.00 95.38 85 GLY A N 1
ATOM 642 C CA . GLY A 1 85 ? 5.756 -17.029 2.507 1.00 95.38 85 GLY A CA 1
ATOM 643 C C . GLY A 1 85 ? 6.980 -16.522 3.280 1.00 95.38 85 GLY A C 1
ATOM 644 O O . GLY A 1 85 ? 6.958 -15.457 3.897 1.00 95.38 85 GLY A O 1
ATOM 645 N N . ARG A 1 86 ? 8.086 -17.272 3.207 1.00 95.31 86 ARG A N 1
ATOM 646 C CA . ARG A 1 86 ? 9.362 -16.946 3.875 1.00 95.31 86 ARG A CA 1
ATOM 647 C C . ARG A 1 86 ? 10.191 -15.936 3.069 1.00 95.31 86 ARG A C 1
ATOM 649 O O . ARG A 1 86 ? 11.228 -16.282 2.513 1.00 95.31 86 ARG A O 1
ATOM 656 N N . HIS A 1 87 ? 9.707 -14.703 2.949 1.00 94.69 87 HIS A N 1
ATOM 657 C CA . HIS A 1 87 ? 10.405 -13.599 2.280 1.00 94.69 87 HIS A CA 1
ATOM 658 C C . HIS A 1 87 ? 9.903 -12.236 2.774 1.00 94.69 87 HIS A C 1
ATOM 660 O O . HIS A 1 87 ? 8.839 -12.126 3.382 1.00 94.69 87 HIS A O 1
ATOM 666 N N . TRP A 1 88 ? 10.657 -11.173 2.485 1.00 94.62 88 TRP A N 1
ATOM 667 C CA . TRP A 1 88 ? 10.231 -9.803 2.773 1.00 94.62 88 TRP A CA 1
ATOM 668 C C . TRP A 1 88 ? 9.037 -9.402 1.911 1.00 94.62 88 TRP A C 1
ATOM 670 O O . TRP A 1 88 ? 9.067 -9.560 0.693 1.00 94.62 88 TRP A O 1
ATOM 680 N N . SER A 1 89 ? 8.029 -8.786 2.527 1.00 95.94 89 SER A N 1
ATOM 681 C CA . SER A 1 89 ? 6.818 -8.314 1.840 1.00 95.94 89 SER A CA 1
ATOM 682 C C . SER A 1 89 ? 7.118 -7.429 0.623 1.00 95.94 89 SER A C 1
ATOM 684 O O . SER A 1 89 ? 6.448 -7.560 -0.399 1.00 95.94 89 SER A O 1
ATOM 686 N N . SER A 1 90 ? 8.179 -6.615 0.682 1.00 96.06 90 SER A N 1
ATOM 687 C CA . SER A 1 90 ? 8.610 -5.725 -0.407 1.00 96.06 90 SER A CA 1
ATOM 688 C C . SER A 1 90 ? 9.083 -6.449 -1.668 1.00 96.06 90 SER A C 1
ATOM 690 O O . SER A 1 90 ? 9.230 -5.812 -2.704 1.00 96.06 90 SER A O 1
ATOM 692 N N . SER A 1 91 ? 9.350 -7.751 -1.561 1.00 95.50 91 SER A N 1
ATOM 693 C CA . SER A 1 91 ? 9.862 -8.620 -2.625 1.00 95.50 91 SER A CA 1
ATOM 694 C C . SER A 1 91 ? 8.923 -9.804 -2.888 1.00 95.50 91 SER A C 1
ATOM 696 O O . SER A 1 91 ? 9.346 -10.827 -3.416 1.00 95.50 91 SER A O 1
ATOM 698 N N . CYS A 1 92 ? 7.657 -9.701 -2.470 1.00 97.06 92 CYS A N 1
ATOM 699 C CA . CYS A 1 92 ? 6.662 -10.750 -2.679 1.00 97.06 92 CYS A CA 1
ATOM 700 C C . CYS A 1 92 ? 6.359 -10.927 -4.170 1.00 97.06 92 CYS A C 1
ATOM 702 O O . CYS A 1 92 ? 5.831 -10.007 -4.785 1.00 97.06 92 CYS A O 1
ATOM 704 N N . SER A 1 93 ? 6.634 -12.105 -4.726 1.00 95.81 93 SER A N 1
ATOM 705 C CA . SER A 1 93 ? 6.299 -12.448 -6.115 1.00 95.81 93 SER A CA 1
ATOM 706 C C . SER A 1 93 ? 4.858 -12.935 -6.296 1.00 95.81 93 SER A C 1
ATOM 708 O O . SER A 1 93 ? 4.350 -12.930 -7.408 1.00 95.81 93 SER A O 1
ATOM 710 N N . VAL A 1 94 ? 4.192 -13.349 -5.212 1.00 97.62 94 VAL A N 1
ATOM 711 C CA . VAL A 1 94 ? 2.813 -13.873 -5.251 1.00 97.62 94 VAL A CA 1
ATOM 712 C C . VAL A 1 94 ? 1.792 -12.748 -5.417 1.00 97.62 94 VAL A C 1
ATOM 714 O O . VAL A 1 94 ? 0.856 -12.867 -6.195 1.00 97.62 94 VAL A O 1
ATOM 717 N N . VAL A 1 95 ? 1.975 -11.647 -4.687 1.00 97.56 95 VAL A N 1
ATOM 718 C CA . VAL A 1 95 ? 1.125 -10.452 -4.772 1.00 97.56 95 VAL A CA 1
ATOM 719 C C . VAL A 1 95 ? 1.991 -9.348 -5.343 1.00 97.56 95 VAL A C 1
ATOM 721 O O . VAL A 1 95 ? 2.666 -8.655 -4.588 1.00 97.56 95 VAL A O 1
ATOM 724 N N . PHE A 1 96 ? 2.058 -9.263 -6.670 1.00 96.00 96 PHE A N 1
ATOM 725 C CA . PHE A 1 96 ? 3.035 -8.430 -7.372 1.00 96.00 96 PHE A CA 1
ATOM 726 C C . PHE A 1 96 ? 2.505 -7.036 -7.729 1.00 96.00 96 PHE A C 1
ATOM 728 O O . PHE A 1 96 ? 3.306 -6.106 -7.719 1.00 96.00 96 PHE A O 1
ATOM 735 N N . ARG A 1 97 ? 1.193 -6.863 -7.948 1.00 98.12 97 ARG A N 1
ATOM 736 C CA . ARG A 1 97 ? 0.566 -5.567 -8.272 1.00 98.12 97 ARG A CA 1
ATOM 737 C C . ARG A 1 97 ? 0.502 -4.633 -7.067 1.00 98.12 97 ARG A C 1
ATOM 739 O O . ARG A 1 97 ? 0.159 -5.059 -5.960 1.00 98.12 97 ARG A O 1
ATOM 746 N N . LEU A 1 98 ? 0.806 -3.354 -7.272 1.00 98.12 98 LEU A N 1
ATOM 747 C CA . LEU A 1 98 ? 0.807 -2.344 -6.215 1.00 98.12 98 LEU A CA 1
ATOM 748 C C . LEU A 1 98 ? -0.593 -2.150 -5.617 1.00 98.12 98 LEU A C 1
ATOM 750 O O . LEU A 1 98 ? -0.744 -2.154 -4.391 1.00 98.12 98 LEU A O 1
ATOM 754 N N . THR A 1 99 ? -1.612 -2.061 -6.471 1.00 98.12 99 THR A N 1
ATOM 755 C CA . THR A 1 99 ? -3.012 -1.889 -6.061 1.00 98.12 99 THR A CA 1
ATOM 756 C C . THR A 1 99 ? -3.479 -3.020 -5.145 1.00 98.12 99 THR A C 1
ATOM 758 O O . THR A 1 99 ? -4.069 -2.763 -4.093 1.00 98.12 99 THR A O 1
ATOM 761 N N . ASP A 1 100 ? -3.161 -4.273 -5.479 1.00 98.19 100 ASP A N 1
ATOM 762 C CA . ASP A 1 100 ? -3.561 -5.438 -4.681 1.00 98.19 100 ASP A CA 1
ATOM 763 C C . ASP A 1 100 ? -2.903 -5.434 -3.303 1.00 98.19 100 ASP A C 1
ATOM 765 O O . ASP A 1 100 ? -3.568 -5.653 -2.288 1.00 98.19 100 ASP A O 1
ATOM 769 N N . ARG A 1 101 ? -1.606 -5.106 -3.232 1.00 98.25 101 ARG A N 1
ATOM 770 C CA . ARG A 1 101 ? -0.893 -4.969 -1.953 1.00 98.25 101 ARG A CA 1
ATOM 771 C C . ARG A 1 101 ? -1.565 -3.934 -1.057 1.00 98.25 101 ARG A C 1
ATOM 773 O O . ARG A 1 101 ? -1.755 -4.197 0.132 1.00 98.25 101 ARG A O 1
ATOM 780 N N . MET A 1 102 ? -1.921 -2.775 -1.616 1.00 98.44 102 MET A N 1
ATOM 781 C CA . MET A 1 102 ? -2.591 -1.712 -0.867 1.00 98.44 102 MET A CA 1
ATOM 782 C C . MET A 1 102 ? -3.967 -2.164 -0.376 1.00 98.44 102 MET A C 1
ATOM 784 O O . MET A 1 102 ? -4.215 -2.109 0.829 1.00 98.44 102 MET A O 1
ATOM 788 N N . LYS A 1 103 ? -4.818 -2.704 -1.258 1.00 98.31 103 LYS A N 1
ATOM 789 C CA . LYS A 1 103 ? -6.158 -3.204 -0.904 1.00 98.31 103 LYS A CA 1
ATOM 790 C C . LYS A 1 103 ? -6.106 -4.295 0.166 1.00 98.31 103 LYS A C 1
ATOM 792 O O . LYS A 1 103 ? -6.823 -4.221 1.161 1.00 98.31 103 LYS A O 1
ATOM 797 N N . MET A 1 104 ? -5.201 -5.268 0.035 1.00 97.94 104 MET A N 1
ATOM 798 C CA . MET A 1 104 ? -4.999 -6.306 1.052 1.00 97.94 104 MET A CA 1
ATOM 799 C C . MET A 1 104 ? -4.592 -5.721 2.408 1.00 97.94 104 MET A C 1
ATOM 801 O O . MET A 1 104 ? -5.012 -6.230 3.448 1.00 97.94 104 MET A O 1
ATOM 805 N N . ASN A 1 105 ? -3.767 -4.671 2.419 1.00 98.00 105 ASN A N 1
ATOM 806 C CA . ASN A 1 105 ? -3.357 -4.005 3.651 1.00 98.00 105 ASN A CA 1
ATOM 807 C C . ASN A 1 105 ? -4.515 -3.215 4.288 1.00 98.00 105 ASN A C 1
ATOM 809 O O . ASN A 1 105 ? -4.702 -3.295 5.505 1.00 98.00 105 ASN A O 1
ATOM 813 N N . VAL A 1 106 ? -5.332 -2.539 3.467 1.00 98.38 106 VAL A N 1
ATOM 814 C CA . VAL A 1 106 ? -6.566 -1.858 3.895 1.00 98.38 106 VAL A CA 1
ATOM 815 C C . VAL A 1 106 ? -7.537 -2.822 4.549 1.00 98.38 106 VAL A C 1
ATOM 817 O O . VAL A 1 106 ? -7.947 -2.596 5.683 1.00 98.38 106 VAL A O 1
ATOM 820 N N . ASN A 1 107 ? -7.829 -3.937 3.885 1.00 97.62 107 ASN A N 1
ATOM 821 C CA . ASN A 1 107 ? -8.786 -4.936 4.356 1.00 97.62 107 ASN A CA 1
ATOM 822 C C . ASN A 1 107 ? -8.387 -5.569 5.700 1.00 97.62 107 ASN A C 1
ATOM 824 O O . ASN A 1 107 ? -9.209 -6.150 6.400 1.00 97.62 107 ASN A O 1
ATOM 828 N N . ARG A 1 108 ? -7.113 -5.463 6.087 1.00 96.44 108 ARG A N 1
ATOM 829 C CA . ARG A 1 108 ? -6.606 -5.931 7.385 1.00 96.44 108 ARG A CA 1
ATOM 830 C C . ARG A 1 108 ? -6.604 -4.848 8.463 1.00 96.44 108 ARG A C 1
ATOM 832 O O . ARG A 1 108 ? -6.241 -5.150 9.603 1.00 96.44 108 ARG A O 1
ATOM 839 N N . GLY A 1 109 ? -6.931 -3.607 8.105 1.00 97.44 109 GLY A N 1
ATOM 840 C CA . GLY A 1 109 ? -6.800 -2.428 8.958 1.00 97.44 109 GLY A CA 1
ATOM 841 C C . GLY A 1 109 ? -5.355 -2.172 9.398 1.00 97.44 109 GLY A C 1
ATOM 842 O O . GLY A 1 109 ? -5.108 -1.720 10.521 1.00 97.44 109 GLY A O 1
ATOM 843 N N . ALA A 1 110 ? -4.377 -2.539 8.566 1.00 97.56 110 ALA A N 1
ATOM 844 C CA . ALA A 1 110 ? -2.966 -2.524 8.932 1.00 97.56 110 ALA A CA 1
ATOM 845 C C . ALA A 1 110 ? -2.284 -1.188 8.594 1.00 97.56 110 ALA A C 1
ATOM 847 O O . ALA A 1 110 ? -2.624 -0.500 7.637 1.00 97.56 110 ALA A O 1
ATOM 848 N N . CYS A 1 111 ? -1.285 -0.827 9.393 1.00 98.12 111 CYS A N 1
ATOM 849 C CA . CYS A 1 111 ? -0.468 0.370 9.234 1.00 98.12 111 CYS A CA 1
ATOM 850 C C . CYS A 1 111 ? 0.360 0.308 7.942 1.00 98.12 111 CYS A C 1
ATOM 852 O O . CYS A 1 111 ? 1.093 -0.663 7.742 1.00 98.12 111 CYS A O 1
ATOM 854 N N . PHE A 1 112 ? 0.333 1.345 7.097 1.00 98.00 112 PHE A N 1
ATOM 855 C CA . PHE A 1 112 ? 1.144 1.355 5.869 1.00 98.00 112 PHE A CA 1
ATOM 856 C C . PHE A 1 112 ? 2.633 1.572 6.141 1.00 98.00 112 PHE A C 1
ATOM 858 O O . PHE A 1 112 ? 3.451 1.329 5.261 1.00 98.00 112 PHE A O 1
ATOM 865 N N . LEU A 1 113 ? 3.017 1.957 7.361 1.00 98.00 113 LEU A N 1
ATOM 866 C CA . LEU A 1 113 ? 4.417 2.127 7.751 1.00 98.00 113 LEU A CA 1
ATOM 867 C C . LEU A 1 113 ? 5.088 0.839 8.219 1.00 98.00 113 LEU A C 1
ATOM 869 O O . LEU A 1 113 ? 6.309 0.831 8.331 1.00 98.00 113 LEU A O 1
ATOM 873 N N . CYS A 1 114 ? 4.357 -0.226 8.557 1.00 96.50 114 CYS A N 1
ATOM 874 C CA . CYS A 1 114 ? 4.981 -1.478 9.019 1.00 96.50 114 CYS A CA 1
ATOM 875 C C . CYS A 1 114 ? 4.141 -2.751 8.833 1.00 96.50 114 CYS A C 1
ATOM 877 O O . CYS A 1 114 ? 4.560 -3.817 9.282 1.00 96.50 114 CYS A O 1
ATOM 879 N N . CYS A 1 115 ? 2.963 -2.647 8.215 1.00 96.44 115 CYS A N 1
ATOM 880 C CA . CYS A 1 115 ? 2.040 -3.747 7.927 1.00 96.44 115 CYS A CA 1
ATOM 881 C C . CYS A 1 115 ? 1.473 -4.475 9.167 1.00 96.44 115 CYS A C 1
ATOM 883 O O . CYS A 1 115 ? 0.962 -5.590 9.051 1.00 96.44 115 CYS A O 1
ATOM 885 N N . ARG A 1 116 ? 1.540 -3.865 10.362 1.00 95.69 116 ARG A N 1
ATOM 886 C CA . ARG A 1 116 ? 0.947 -4.390 11.612 1.00 95.69 116 ARG A CA 1
ATOM 887 C C . ARG A 1 116 ? -0.319 -3.622 12.001 1.00 95.69 116 ARG A C 1
ATOM 889 O O . ARG A 1 116 ? -0.540 -2.507 11.537 1.00 95.69 116 ARG A O 1
ATOM 896 N N . LYS A 1 117 ? -1.149 -4.205 12.871 1.00 95.88 117 LYS A N 1
ATOM 897 C CA . LYS A 1 117 ? -2.402 -3.592 13.342 1.00 95.88 117 LYS A CA 1
ATOM 898 C C . LYS A 1 117 ? -2.137 -2.515 14.403 1.00 95.88 117 LYS A C 1
ATOM 900 O O . LYS A 1 117 ? -1.923 -2.840 15.564 1.00 95.88 117 LYS A O 1
ATOM 905 N N . HIS A 1 118 ? -2.137 -1.254 13.980 1.00 96.94 118 HIS A N 1
ATOM 906 C CA . HIS A 1 118 ? -2.170 -0.037 14.806 1.00 96.94 118 HIS A CA 1
ATOM 907 C C . HIS A 1 118 ? -2.377 1.188 13.902 1.00 96.94 118 HIS A C 1
ATOM 909 O O . HIS A 1 118 ? -2.250 1.073 12.681 1.00 96.94 118 HIS A O 1
ATOM 915 N N . ALA A 1 119 ? -2.666 2.356 14.482 1.00 95.38 119 ALA A N 1
ATOM 916 C CA . ALA A 1 119 ? -2.714 3.617 13.741 1.00 95.38 119 ALA A CA 1
ATOM 917 C C . ALA A 1 119 ? -1.308 4.130 13.408 1.00 95.38 119 ALA A C 1
ATOM 919 O O . ALA A 1 119 ? -0.379 3.952 14.191 1.00 95.38 119 ALA A O 1
ATOM 920 N N . GLU A 1 120 ? -1.140 4.802 12.265 1.00 94.00 120 GLU A N 1
ATOM 921 C CA . GLU A 1 120 ? 0.185 5.255 11.805 1.00 94.00 120 GLU A CA 1
ATOM 922 C C . GLU A 1 120 ? 0.892 6.174 12.805 1.00 94.00 120 GLU A C 1
ATOM 924 O O . GLU A 1 120 ? 2.105 6.066 12.990 1.00 94.00 120 GLU A O 1
ATOM 929 N N . LYS A 1 121 ? 0.127 7.023 13.502 1.00 94.12 121 LYS A N 1
ATOM 930 C CA . LYS A 1 121 ? 0.625 7.913 14.561 1.00 94.12 121 LYS A CA 1
ATOM 931 C C . LYS A 1 121 ? 1.309 7.159 15.713 1.00 94.12 121 LYS A C 1
ATOM 933 O O . LYS A 1 121 ? 2.266 7.667 16.296 1.00 94.12 121 LYS A O 1
ATOM 938 N N . ASP A 1 122 ? 0.862 5.932 15.972 1.00 96.31 122 ASP A N 1
ATOM 939 C CA . ASP A 1 122 ? 1.339 5.055 17.043 1.00 96.31 122 ASP A CA 1
ATOM 940 C C . ASP A 1 122 ? 2.396 4.060 16.533 1.00 96.31 122 ASP A C 1
ATOM 942 O O . ASP A 1 122 ? 2.840 3.172 17.262 1.00 96.31 122 ASP A O 1
ATOM 946 N N . CYS A 1 123 ? 2.818 4.183 15.269 1.00 97.56 123 CYS A N 1
ATOM 947 C CA . CYS A 1 123 ? 3.790 3.276 14.684 1.00 97.56 123 CYS A CA 1
ATOM 948 C C . CYS A 1 123 ? 5.180 3.487 15.312 1.00 97.56 123 CYS A C 1
ATOM 950 O O . CYS A 1 123 ? 5.767 4.567 15.162 1.00 97.56 123 CYS A O 1
ATOM 952 N N . PRO A 1 124 ? 5.791 2.447 15.912 1.00 96.69 124 PRO A N 1
ATOM 953 C CA . PRO A 1 124 ? 7.152 2.542 16.446 1.00 96.69 124 PRO A CA 1
ATOM 954 C C . PRO A 1 124 ? 8.203 2.724 15.339 1.00 96.69 124 PRO A C 1
ATOM 956 O O . PRO A 1 124 ? 9.337 3.100 15.609 1.00 96.69 124 PRO A O 1
ATOM 959 N N . PHE A 1 125 ? 7.826 2.494 14.076 1.00 95.81 125 PHE A N 1
ATOM 960 C CA . PHE A 1 125 ? 8.696 2.612 12.907 1.00 95.81 125 PHE A CA 1
ATOM 961 C C . PHE A 1 125 ? 8.430 3.873 12.072 1.00 95.81 125 PHE A C 1
ATOM 963 O O . PHE A 1 125 ? 8.857 3.923 10.922 1.00 95.81 125 PHE A O 1
ATOM 970 N N . LYS A 1 126 ? 7.761 4.901 12.617 1.00 95.44 126 LYS A N 1
ATOM 971 C CA . LYS A 1 126 ? 7.469 6.173 11.914 1.00 95.44 126 LYS A CA 1
ATOM 972 C C . LYS A 1 126 ? 8.701 6.922 11.398 1.00 95.44 126 LYS A C 1
ATOM 974 O O . LYS A 1 126 ? 8.614 7.776 10.519 1.00 95.44 126 LYS A O 1
ATOM 979 N N . GLU A 1 127 ? 9.870 6.603 11.943 1.00 96.19 127 GLU A N 1
ATOM 980 C CA . GLU A 1 127 ? 11.134 7.183 11.504 1.00 96.19 127 GLU A CA 1
ATOM 981 C C . GLU A 1 127 ? 11.815 6.430 10.363 1.00 96.19 127 GLU A C 1
ATOM 983 O O . GLU A 1 127 ? 12.722 6.959 9.710 1.00 96.19 127 GLU A O 1
ATOM 988 N N . ARG A 1 128 ? 11.367 5.201 10.097 1.00 96.25 128 ARG A N 1
ATOM 989 C CA . ARG A 1 128 ? 11.916 4.356 9.048 1.00 96.25 128 ARG A CA 1
ATOM 990 C C . ARG A 1 128 ? 11.610 4.965 7.686 1.00 96.25 128 ARG A C 1
ATOM 992 O O . ARG A 1 128 ? 10.471 5.297 7.373 1.00 96.25 128 ARG A O 1
ATOM 999 N N . ARG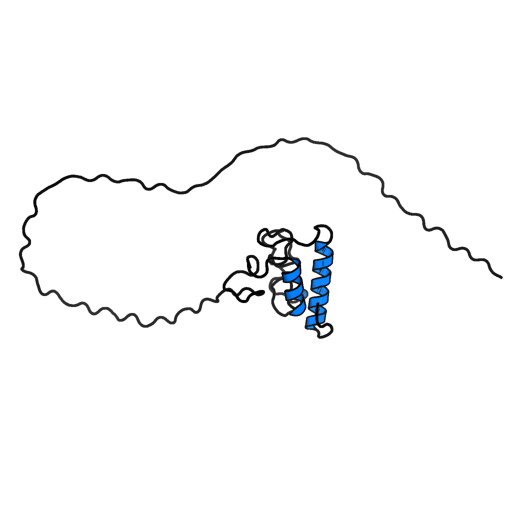 A 1 129 ? 12.641 5.059 6.849 1.00 98.00 129 ARG A N 1
ATOM 1000 C CA . ARG A 1 129 ? 12.510 5.517 5.465 1.00 98.00 129 ARG A CA 1
ATOM 1001 C C . ARG A 1 129 ? 12.303 4.336 4.528 1.00 98.00 129 ARG A C 1
ATOM 1003 O O . ARG A 1 129 ? 12.940 3.290 4.679 1.00 98.00 129 ARG A O 1
ATOM 1010 N N . CYS A 1 130 ? 11.459 4.530 3.525 1.00 98.00 130 CYS A N 1
ATOM 1011 C CA . CYS A 1 130 ? 11.318 3.627 2.399 1.00 98.00 130 CYS A CA 1
ATOM 1012 C C . CYS A 1 130 ? 12.682 3.427 1.719 1.00 98.00 130 CYS A C 1
ATOM 1014 O O . CYS A 1 130 ? 13.406 4.386 1.443 1.00 98.00 130 CYS A O 1
ATOM 1016 N N . ARG A 1 131 ? 13.050 2.172 1.436 1.00 97.12 131 ARG A N 1
ATOM 1017 C CA . ARG A 1 131 ? 14.349 1.842 0.833 1.00 97.12 131 ARG A CA 1
ATOM 1018 C C . ARG A 1 131 ? 14.461 2.352 -0.606 1.00 97.12 131 ARG A C 1
ATOM 1020 O O . ARG A 1 131 ? 15.560 2.748 -0.991 1.00 97.12 131 ARG A O 1
ATOM 1027 N N . ALA A 1 132 ? 13.341 2.398 -1.332 1.00 97.06 132 ALA A N 1
ATOM 1028 C CA . ALA A 1 132 ? 13.255 2.857 -2.716 1.00 97.06 132 ALA A CA 1
ATOM 1029 C C . ALA A 1 132 ? 13.267 4.393 -2.828 1.00 97.06 132 ALA A C 1
ATOM 1031 O O . ALA A 1 132 ? 14.229 4.957 -3.334 1.00 97.06 132 ALA A O 1
ATOM 1032 N N . CYS A 1 133 ? 12.255 5.082 -2.288 1.00 97.38 133 CYS A N 1
ATOM 1033 C CA . CYS A 1 133 ? 12.079 6.532 -2.484 1.00 97.38 133 CYS A CA 1
ATOM 1034 C C . CYS A 1 133 ? 12.557 7.420 -1.323 1.00 97.38 133 CYS A C 1
ATOM 1036 O O . CYS A 1 133 ? 12.436 8.638 -1.388 1.00 97.38 133 CYS A O 1
ATOM 1038 N N . LYS A 1 134 ? 13.045 6.834 -0.222 1.00 97.94 134 LYS A N 1
ATOM 1039 C CA . LYS A 1 134 ? 13.495 7.536 1.001 1.00 97.94 134 LYS A CA 1
ATOM 1040 C C . LYS A 1 134 ? 12.420 8.320 1.776 1.00 97.94 134 LYS A C 1
ATOM 1042 O O . LYS A 1 134 ? 12.745 8.877 2.826 1.00 97.94 134 LYS A O 1
ATOM 1047 N N . SER A 1 135 ? 11.158 8.303 1.342 1.00 97.06 135 SER A N 1
ATOM 1048 C CA . SER A 1 135 ? 10.025 8.863 2.097 1.00 97.06 135 SER A CA 1
ATOM 1049 C C . SER A 1 135 ? 9.783 8.121 3.419 1.00 97.06 135 SER A C 1
ATOM 1051 O O . SER A 1 135 ? 10.084 6.935 3.534 1.00 97.06 135 SER A O 1
ATOM 1053 N N . ARG A 1 136 ? 9.202 8.805 4.410 1.00 97.00 136 ARG A N 1
ATOM 1054 C CA . ARG A 1 136 ? 8.752 8.232 5.697 1.00 97.00 136 ARG A CA 1
ATOM 1055 C C . ARG A 1 136 ? 7.263 7.869 5.696 1.00 97.00 136 ARG A C 1
ATOM 1057 O O . ARG A 1 136 ? 6.748 7.441 6.717 1.00 97.00 136 ARG A O 1
ATOM 1064 N N . SER A 1 137 ? 6.564 8.065 4.576 1.00 96.62 137 SER A N 1
ATOM 1065 C CA . SER A 1 137 ? 5.102 7.943 4.517 1.00 96.62 137 SER A CA 1
ATOM 1066 C C . SER A 1 137 ? 4.580 6.525 4.271 1.00 96.62 137 SER A C 1
ATOM 1068 O O . SER A 1 137 ? 3.370 6.333 4.324 1.00 96.62 137 SER A O 1
ATOM 1070 N N . HIS A 1 138 ? 5.439 5.547 3.965 1.00 97.88 138 HIS A N 1
ATOM 1071 C CA . HIS A 1 138 ? 5.029 4.175 3.637 1.00 97.88 138 HIS A CA 1
ATOM 1072 C C . HIS A 1 138 ? 6.173 3.158 3.794 1.00 97.88 138 HIS A C 1
ATOM 1074 O O . HIS A 1 138 ? 7.358 3.494 3.717 1.00 97.88 138 HIS A O 1
ATOM 1080 N N . ASP A 1 139 ? 5.811 1.885 3.971 1.00 97.81 139 ASP A N 1
ATOM 1081 C CA . ASP A 1 139 ? 6.690 0.731 3.793 1.00 97.81 139 ASP A CA 1
ATOM 1082 C C . ASP A 1 139 ? 7.046 0.540 2.313 1.00 97.81 139 ASP A C 1
ATOM 1084 O O . ASP A 1 139 ? 6.252 0.818 1.420 1.00 97.81 139 ASP A O 1
ATOM 1088 N N . THR A 1 140 ? 8.234 -0.003 2.040 1.00 97.94 140 THR A N 1
ATOM 1089 C CA . THR A 1 140 ? 8.722 -0.242 0.670 1.00 97.94 140 THR A CA 1
ATOM 1090 C C . THR A 1 140 ? 7.795 -1.132 -0.166 1.00 97.94 140 THR A C 1
ATOM 1092 O O . THR A 1 140 ? 7.765 -0.993 -1.384 1.00 97.94 140 THR A O 1
ATOM 1095 N N . SER A 1 141 ? 6.989 -1.992 0.460 1.00 97.44 141 SER A N 1
ATOM 1096 C CA . SER A 1 141 ? 5.983 -2.814 -0.224 1.00 97.44 141 SER A CA 1
ATOM 1097 C C . SER A 1 141 ? 4.871 -2.009 -0.900 1.00 97.44 141 SER A C 1
ATOM 1099 O O . SER A 1 141 ? 4.211 -2.547 -1.779 1.00 97.44 141 SER A O 1
ATOM 1101 N N . PHE A 1 142 ? 4.656 -0.755 -0.499 1.00 98.06 142 PHE A N 1
ATOM 1102 C CA . PHE A 1 142 ? 3.622 0.121 -1.056 1.00 98.06 142 PHE A CA 1
ATOM 1103 C C . PHE A 1 142 ? 4.212 1.257 -1.891 1.00 98.06 142 PHE A C 1
ATOM 1105 O O . PHE A 1 142 ? 3.511 2.214 -2.181 1.00 98.06 142 PHE A O 1
ATOM 1112 N N . CYS A 1 143 ? 5.504 1.199 -2.223 1.00 97.81 143 CYS A N 1
ATOM 1113 C CA . CYS A 1 143 ? 6.194 2.284 -2.907 1.00 97.81 143 CYS A CA 1
ATOM 1114 C C . CYS A 1 143 ? 6.072 2.168 -4.426 1.00 97.81 143 CYS A C 1
ATOM 1116 O O . CYS A 1 143 ? 6.527 1.177 -4.989 1.00 97.81 143 CYS A O 1
ATOM 1118 N N . TYR A 1 144 ? 5.617 3.240 -5.076 1.00 96.88 144 TYR A N 1
ATOM 1119 C CA . TYR A 1 144 ? 5.627 3.372 -6.538 1.00 96.88 144 TYR A CA 1
ATOM 1120 C C . TYR A 1 144 ? 7.028 3.258 -7.170 1.00 96.88 144 TYR A C 1
ATOM 1122 O O . TYR A 1 144 ? 7.175 2.901 -8.325 1.00 96.88 144 TYR A O 1
ATOM 1130 N N . LEU A 1 145 ? 8.103 3.547 -6.433 1.00 96.75 145 LEU A N 1
ATOM 1131 C CA . LEU A 1 145 ? 9.477 3.421 -6.949 1.00 96.75 145 LEU A CA 1
ATOM 1132 C C . LEU A 1 145 ? 10.127 2.069 -6.605 1.00 96.75 145 LEU A C 1
ATOM 1134 O O . LEU A 1 145 ? 11.339 1.910 -6.752 1.00 96.75 145 LEU A O 1
ATOM 1138 N N . ASN A 1 146 ? 9.369 1.099 -6.084 1.00 96.50 146 ASN A N 1
ATOM 1139 C CA . ASN A 1 146 ? 9.900 -0.229 -5.793 1.00 96.50 146 ASN A CA 1
ATOM 1140 C C . ASN A 1 146 ? 9.887 -1.115 -7.047 1.00 96.50 146 ASN A C 1
ATOM 1142 O O . ASN A 1 146 ? 8.848 -1.636 -7.429 1.00 96.50 146 ASN A O 1
ATOM 1146 N N . ASN A 1 147 ? 11.069 -1.387 -7.600 1.00 93.69 147 ASN A N 1
ATOM 1147 C CA . ASN A 1 147 ? 11.245 -2.251 -8.776 1.00 93.69 147 ASN A CA 1
ATOM 1148 C C . ASN A 1 147 ? 10.798 -3.716 -8.573 1.00 93.69 147 ASN A C 1
ATOM 1150 O O . ASN A 1 147 ? 10.732 -4.470 -9.537 1.00 93.69 147 ASN A O 1
ATOM 1154 N N . GLY A 1 148 ? 10.542 -4.152 -7.333 1.00 91.69 148 GLY A N 1
ATOM 1155 C CA . GLY A 1 148 ? 9.996 -5.479 -7.020 1.00 91.69 148 GLY A CA 1
ATOM 1156 C C . GLY A 1 148 ? 8.465 -5.559 -7.049 1.00 91.69 148 GLY A C 1
ATOM 1157 O O . GLY A 1 148 ? 7.902 -6.564 -6.611 1.00 91.69 148 GLY A O 1
ATOM 1158 N N . VAL A 1 149 ? 7.790 -4.492 -7.480 1.00 94.12 149 VAL A N 1
ATOM 1159 C CA . VAL A 1 149 ? 6.331 -4.362 -7.526 1.00 94.12 149 VAL A CA 1
ATOM 1160 C C . VAL A 1 149 ? 5.938 -3.884 -8.919 1.00 94.12 149 VAL A C 1
ATOM 1162 O O . VAL A 1 149 ? 6.584 -3.005 -9.482 1.00 94.12 149 VAL A O 1
ATOM 1165 N N . GLU A 1 150 ? 4.878 -4.461 -9.475 1.00 96.19 150 GLU A N 1
ATOM 1166 C CA . GLU A 1 150 ? 4.265 -3.935 -10.687 1.00 96.19 150 GLU A CA 1
ATOM 1167 C C . GLU A 1 150 ? 3.420 -2.717 -10.326 1.00 96.19 150 GLU A C 1
ATOM 1169 O O . GLU A 1 150 ? 2.446 -2.814 -9.572 1.00 96.19 150 GLU A O 1
ATOM 1174 N N . ASN A 1 151 ? 3.819 -1.565 -10.850 1.00 95.25 151 ASN A N 1
ATOM 1175 C CA . ASN A 1 151 ? 3.107 -0.317 -10.651 1.00 95.25 151 ASN A CA 1
ATOM 1176 C C . ASN A 1 151 ? 1.948 -0.222 -11.640 1.00 95.25 151 ASN A C 1
ATOM 1178 O O . ASN A 1 151 ? 2.141 0.137 -12.797 1.00 95.25 151 ASN A O 1
ATOM 1182 N N . ASP A 1 152 ? 0.750 -0.535 -11.163 1.00 96.94 152 ASP A N 1
ATOM 1183 C CA . ASP A 1 152 ? -0.490 -0.504 -11.937 1.00 96.94 152 ASP A CA 1
ATOM 1184 C C . ASP A 1 152 ? -1.370 0.719 -11.617 1.00 96.94 152 ASP A C 1
ATOM 1186 O O . ASP A 1 152 ? -2.578 0.695 -11.832 1.00 96.94 152 ASP A O 1
ATOM 1190 N N . ILE A 1 153 ? -0.756 1.777 -11.083 1.00 95.75 153 ILE A N 1
ATOM 1191 C CA . ILE A 1 153 ? -1.379 3.052 -10.701 1.00 95.75 153 ILE A CA 1
ATOM 1192 C C . ILE A 1 153 ? -0.625 4.162 -11.430 1.00 95.75 153 ILE A C 1
ATOM 1194 O O . ILE A 1 153 ? 0.594 4.076 -11.532 1.00 95.75 153 ILE A O 1
ATOM 1198 N N . ASP A 1 154 ? -1.295 5.206 -11.911 1.00 94.12 154 ASP A N 1
ATOM 1199 C CA . ASP A 1 154 ? -0.589 6.348 -12.495 1.00 94.12 154 ASP A CA 1
ATOM 1200 C C . ASP A 1 154 ? 0.253 7.092 -11.437 1.00 94.12 154 ASP A C 1
ATOM 1202 O O . ASP A 1 154 ? -0.141 7.232 -10.273 1.00 94.12 154 ASP A O 1
ATOM 1206 N N . ALA A 1 155 ? 1.428 7.590 -11.829 1.00 93.19 155 ALA A N 1
ATOM 1207 C CA . ALA A 1 155 ? 2.330 8.298 -10.922 1.00 93.19 155 ALA A CA 1
ATOM 1208 C C . ALA A 1 155 ? 1.680 9.538 -10.277 1.00 93.19 155 ALA A C 1
ATOM 1210 O O . ALA A 1 155 ? 1.985 9.857 -9.124 1.00 93.19 155 ALA A O 1
ATOM 1211 N N . LEU A 1 156 ? 0.796 10.228 -11.005 1.00 94.50 156 LEU A N 1
ATOM 1212 C CA . LEU A 1 156 ? 0.069 11.407 -10.535 1.00 94.50 156 LEU A CA 1
ATOM 1213 C C . LEU A 1 156 ? -1.032 11.035 -9.534 1.00 94.50 156 LEU A C 1
ATOM 1215 O O . LEU A 1 156 ? -1.322 11.813 -8.627 1.00 94.50 156 LEU A O 1
ATOM 1219 N N . GLU A 1 157 ? -1.613 9.841 -9.657 1.00 96.19 157 GLU A N 1
ATOM 1220 C CA . GLU A 1 157 ? -2.703 9.361 -8.797 1.00 96.19 157 GLU A CA 1
ATOM 1221 C C . GLU A 1 157 ? -2.204 8.631 -7.543 1.00 96.19 157 GLU A C 1
ATOM 1223 O O . GLU A 1 157 ? -2.904 8.568 -6.529 1.00 96.19 157 GLU A O 1
ATOM 1228 N N . TYR A 1 158 ? -0.977 8.104 -7.582 1.00 97.25 158 TYR A N 1
ATOM 1229 C CA . TYR A 1 158 ? -0.401 7.270 -6.528 1.00 97.25 158 TYR A CA 1
ATOM 1230 C C . TYR A 1 158 ? -0.499 7.882 -5.123 1.00 97.25 158 TYR A C 1
ATOM 1232 O O . TYR A 1 158 ? -0.852 7.188 -4.168 1.00 97.25 158 TYR A O 1
ATOM 1240 N N . SER A 1 159 ? -0.174 9.168 -4.973 1.00 97.00 159 SER A N 1
ATOM 1241 C CA . SER A 1 159 ? -0.182 9.832 -3.665 1.00 97.00 159 SER A CA 1
ATOM 1242 C C . SER A 1 159 ? -1.594 9.906 -3.081 1.00 97.00 159 SER A C 1
ATOM 1244 O O . SER A 1 159 ? -1.788 9.568 -1.913 1.00 97.00 159 SER A O 1
ATOM 1246 N N . GLY A 1 160 ? -2.582 10.271 -3.902 1.00 98.12 160 GLY A N 1
ATOM 1247 C CA . GLY A 1 160 ? -3.988 10.319 -3.512 1.00 98.12 160 GLY A CA 1
ATOM 1248 C C . GLY A 1 160 ? -4.525 8.937 -3.152 1.00 98.12 160 GLY A C 1
ATOM 1249 O O . GLY A 1 160 ? -5.145 8.769 -2.101 1.00 98.12 160 GLY A O 1
ATOM 1250 N N . PHE A 1 161 ? -4.216 7.928 -3.967 1.00 97.94 161 PHE A N 1
ATOM 1251 C CA . PHE A 1 161 ? -4.647 6.558 -3.705 1.00 97.94 161 PHE A CA 1
ATOM 1252 C C . PHE A 1 161 ? -4.030 5.981 -2.421 1.00 97.94 161 PHE A C 1
ATOM 1254 O O . PHE A 1 161 ? -4.725 5.329 -1.637 1.00 97.94 161 PHE A O 1
ATOM 1261 N N . LEU A 1 162 ? -2.749 6.257 -2.152 1.00 98.06 162 LEU A N 1
ATOM 1262 C CA . LEU A 1 162 ? -2.091 5.838 -0.913 1.00 98.06 162 LEU A CA 1
ATOM 1263 C C . LEU A 1 162 ? -2.769 6.451 0.322 1.00 98.06 162 LEU A C 1
ATOM 1265 O O . LEU A 1 162 ? -3.051 5.731 1.279 1.00 98.06 162 LEU A O 1
ATOM 1269 N N . GLU A 1 163 ? -3.043 7.756 0.313 1.00 98.19 163 GLU A N 1
ATOM 1270 C CA . GLU A 1 163 ? -3.695 8.429 1.445 1.00 98.19 163 GLU A CA 1
ATOM 1271 C C . GLU A 1 163 ? -5.145 7.959 1.636 1.00 98.19 163 GLU A C 1
ATOM 1273 O O . GLU A 1 163 ? -5.564 7.701 2.768 1.00 98.19 163 GLU A O 1
ATOM 1278 N N . GLN A 1 164 ? -5.884 7.720 0.547 1.00 98.12 164 GLN A N 1
ATOM 1279 C CA . GLN A 1 164 ? -7.209 7.096 0.610 1.00 98.12 164 GLN A CA 1
ATOM 1280 C C . GLN A 1 164 ? -7.143 5.709 1.264 1.00 98.12 164 GLN A C 1
ATOM 1282 O O . GLN A 1 164 ? -7.938 5.393 2.153 1.00 98.12 164 GLN A O 1
ATOM 1287 N N . CYS A 1 165 ? -6.173 4.886 0.865 1.00 98.31 165 CYS A N 1
ATOM 1288 C CA . CYS A 1 165 ? -5.980 3.561 1.439 1.00 98.31 165 CYS A CA 1
ATOM 1289 C C . CYS A 1 165 ? -5.651 3.623 2.937 1.00 98.31 165 CYS A C 1
ATOM 1291 O O . CYS A 1 165 ? -6.188 2.838 3.720 1.00 98.31 165 CYS A O 1
ATOM 1293 N N . LYS A 1 166 ? -4.812 4.567 3.373 1.00 98.06 166 LYS A N 1
ATOM 1294 C CA . LYS A 1 166 ? -4.506 4.762 4.799 1.00 98.06 166 LYS A CA 1
ATOM 1295 C C . LYS A 1 166 ? -5.734 5.142 5.614 1.00 98.06 166 LYS A C 1
ATOM 1297 O O . LYS A 1 166 ? -5.958 4.553 6.672 1.00 98.06 166 LYS A O 1
ATOM 1302 N N . ALA A 1 167 ? -6.530 6.087 5.117 1.00 97.94 167 ALA A N 1
ATOM 1303 C CA . ALA A 1 167 ? -7.767 6.504 5.767 1.00 97.94 167 ALA A CA 1
ATOM 1304 C C . ALA A 1 167 ? -8.752 5.330 5.878 1.00 97.94 167 ALA A C 1
ATOM 1306 O O . ALA A 1 167 ? -9.269 5.049 6.958 1.00 97.94 167 ALA A O 1
ATOM 1307 N N . MET A 1 168 ? -8.933 4.571 4.794 1.00 98.12 168 MET A N 1
ATOM 1308 C CA . MET A 1 168 ? -9.805 3.398 4.799 1.00 98.12 168 MET A CA 1
ATOM 1309 C C . MET A 1 168 ? -9.293 2.307 5.749 1.00 98.12 168 MET A C 1
ATOM 1311 O O . MET A 1 168 ? -10.080 1.713 6.479 1.00 98.12 168 MET A O 1
ATOM 1315 N N . ALA A 1 169 ? -7.980 2.074 5.824 1.00 98.00 169 ALA A N 1
ATOM 1316 C CA . ALA A 1 169 ? -7.404 1.132 6.785 1.00 98.00 169 ALA A CA 1
ATOM 1317 C C . ALA A 1 169 ? -7.635 1.560 8.243 1.00 98.00 169 ALA A C 1
ATOM 1319 O O . ALA A 1 169 ? -7.772 0.706 9.120 1.00 98.00 169 ALA A O 1
ATOM 1320 N N . ASP A 1 170 ? -7.663 2.865 8.522 1.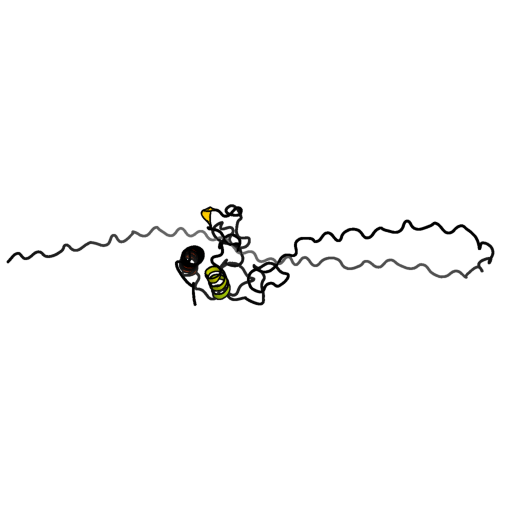00 97.44 170 ASP A N 1
ATOM 1321 C CA . ASP A 1 170 ? -8.018 3.394 9.839 1.00 97.44 170 ASP A CA 1
ATOM 1322 C C . ASP A 1 170 ? -9.487 3.115 10.179 1.00 97.44 170 ASP A C 1
ATOM 1324 O O . ASP A 1 170 ? -9.764 2.579 11.253 1.00 97.44 170 ASP A O 1
ATOM 1328 N N . MET A 1 171 ? -10.402 3.363 9.237 1.00 97.62 171 MET A N 1
ATOM 1329 C CA . MET A 1 171 ? -11.826 3.036 9.385 1.00 97.62 171 MET A CA 1
ATOM 1330 C C . MET A 1 171 ? -12.054 1.535 9.599 1.00 97.62 171 MET A C 1
ATOM 1332 O O . MET A 1 171 ? -12.754 1.145 10.532 1.00 97.62 171 MET A O 1
ATOM 1336 N N . VAL A 1 172 ? -11.413 0.675 8.796 1.00 97.81 172 VAL A N 1
ATOM 1337 C CA . VAL A 1 172 ? -11.489 -0.791 8.954 1.00 97.81 172 VAL A CA 1
ATOM 1338 C C . VAL A 1 172 ? -11.031 -1.209 10.348 1.00 97.81 172 VAL A C 1
ATOM 1340 O O . VAL A 1 172 ? -11.660 -2.043 10.995 1.00 97.81 172 VAL A O 1
ATOM 1343 N N . ARG A 1 173 ? -9.955 -0.605 10.860 1.00 96.38 173 ARG A N 1
ATOM 1344 C CA . ARG A 1 173 ? -9.438 -0.916 12.198 1.00 96.38 173 ARG A CA 1
ATOM 1345 C C . ARG A 1 173 ? -10.391 -0.496 13.317 1.00 96.38 173 ARG A C 1
ATOM 1347 O O . ARG A 1 173 ? -10.432 -1.173 14.340 1.00 96.38 173 ARG A O 1
ATOM 1354 N N . LYS A 1 174 ? -11.125 0.603 13.130 1.00 96.31 174 LYS A N 1
ATOM 1355 C CA . LYS A 1 174 ? -12.153 1.086 14.065 1.00 96.31 174 LYS A CA 1
ATOM 1356 C C . LYS A 1 174 ? -13.482 0.332 13.949 1.00 96.31 174 LYS A C 1
ATOM 1358 O O . LYS A 1 174 ? -14.345 0.520 14.797 1.00 96.31 174 LYS A O 1
ATOM 1363 N N . GLY A 1 175 ? -13.641 -0.525 12.938 1.00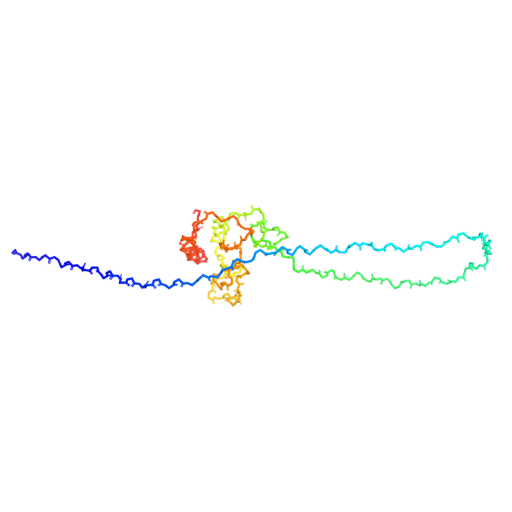 96.19 175 GLY A N 1
ATOM 1364 C CA . GLY A 1 175 ? -14.900 -1.220 12.656 1.00 96.19 175 GLY A CA 1
ATOM 1365 C C . GLY A 1 175 ? -15.931 -0.357 11.923 1.00 96.19 175 GLY A C 1
ATOM 1366 O O . GLY A 1 175 ? -17.107 -0.696 11.906 1.00 96.19 175 GLY A O 1
ATOM 1367 N N . GLU A 1 176 ? -15.500 0.749 11.314 1.00 96.69 176 GLU A N 1
ATOM 1368 C CA . GLU A 1 176 ? -16.349 1.708 10.591 1.00 96.69 176 GLU A CA 1
ATOM 1369 C C . GLU A 1 176 ? -16.483 1.365 9.091 1.00 96.69 176 GLU A C 1
ATOM 1371 O O . GLU A 1 176 ? -17.260 1.991 8.375 1.00 96.69 176 GLU A O 1
ATOM 1376 N N . SER A 1 177 ? -15.713 0.392 8.588 1.00 95.50 177 SER A N 1
ATOM 1377 C CA . SER A 1 177 ? -15.725 -0.066 7.191 1.00 95.50 177 SER A CA 1
ATOM 1378 C C . SER A 1 177 ? -15.303 -1.536 7.080 1.00 95.50 177 SER A C 1
ATOM 1380 O O . SER A 1 177 ? -14.530 -2.029 7.902 1.00 95.50 177 SER A O 1
ATOM 1382 N N . THR A 1 178 ? -15.766 -2.225 6.035 1.00 92.94 178 THR A N 1
ATOM 1383 C CA . THR A 1 178 ? -15.318 -3.572 5.632 1.00 92.94 178 THR A CA 1
ATOM 1384 C C . THR A 1 178 ? -14.102 -3.548 4.697 1.00 92.94 178 THR A C 1
ATOM 1386 O O . THR A 1 178 ? -13.533 -4.600 4.401 1.00 92.94 178 THR A O 1
ATOM 1389 N N . GLY A 1 179 ? -13.658 -2.362 4.268 1.00 92.31 179 GLY A N 1
ATOM 1390 C CA . GLY A 1 179 ? -12.576 -2.177 3.305 1.00 92.31 179 GLY A CA 1
ATOM 1391 C C . GLY A 1 179 ? -13.093 -2.185 1.867 1.00 92.31 179 GLY A C 1
ATOM 1392 O O . GLY A 1 179 ? -14.125 -1.595 1.572 1.00 92.31 179 GLY A O 1
ATOM 1393 N N . PHE A 1 180 ? -12.363 -2.844 0.969 1.00 89.31 180 PHE A N 1
ATOM 1394 C CA . PHE A 1 180 ? -12.707 -2.962 -0.455 1.00 89.31 180 PHE A CA 1
ATOM 1395 C C . PHE A 1 180 ? -13.604 -4.179 -0.780 1.00 89.31 180 PHE A C 1
ATOM 1397 O O . PHE A 1 180 ? -13.627 -4.608 -1.934 1.00 89.31 180 PHE A O 1
ATOM 1404 N N . TYR A 1 181 ? -14.282 -4.760 0.220 1.00 76.19 181 TYR A N 1
ATOM 1405 C CA . TYR A 1 181 ? -15.224 -5.880 0.068 1.00 76.19 181 TYR A CA 1
ATOM 1406 C C . TYR A 1 181 ? -16.672 -5.425 0.203 1.00 76.19 181 TYR A C 1
ATOM 1408 O O . TYR A 1 181 ? -16.940 -4.646 1.153 1.00 76.19 181 TYR A O 1
#

Secondary structure (DSSP, 8-state):
----PPP-----PPPP-------------------------------PPPPPP---------PPPP--------------TTT--SS-GGG-SSS-BHHHHHHHHHHTT--TTTSSSS-GGG-TTTTPPPTTT--SSS-GGG-TT-TTSB--S-TTTHHHHHHHHHHHHHHHHHTS-----

pLDDT: mean 75.58, std 24.92, range [31.62, 98.44]

Foldseek 3Di:
DDDDDDDDDDDDDDDDDDDDDDDDDDDDDDDDDDDDDDDDDDDDDDDDDDDDDPPDDDDDDDDDDPDDPDPPPPPPFDAQLPPRDRDDVLQDPVQAALVSLLQSLLLQLAAQQPSHNDQVVPDPRLVPAAPQPRDSRGHSNNDPRRPSHDYPDDPVCSVVVNVVSNVSSPCSSVVNDSGPD

Sequence (181 aa):
MVLSTPPTGEIPSSPTSSVVEVPVQRPEDRAVRTSAKQQLVARPEDGPPKPIPLERQWAVARPQPQQSPQPSSSEPTVMCHFCNGRHWSSSCSVVFRLTDRMKMNVNRGACFLCCRKHAEKDCPFKERRCRACKSRSHDTSFCYLNNGVENDIDALEYSGFLEQCKAMADMVRKGESTGFY

Radius of gyration: 32.64 Å; chains: 1; bounding box: 98×95×45 Å

Organism: NCBI:txid53326